Protein AF-A0A7S4E034-F1 (afdb_monomer_lite)

pLDDT: mean 72.74, std 22.99, range [34.44, 98.44]

Radius of gyration: 26.58 Å; chains: 1; bounding box: 68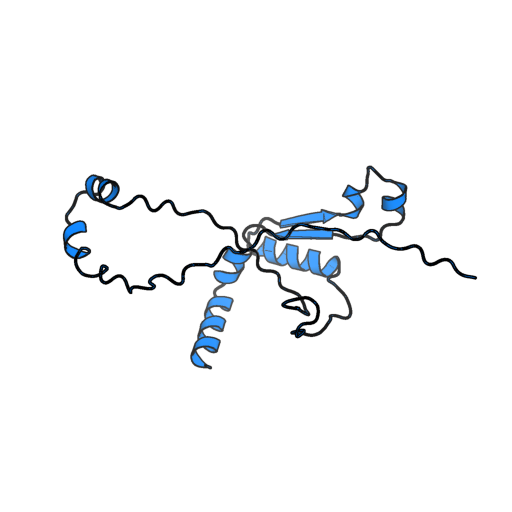×47×66 Å

Secondary structure (DSSP, 8-state):
-----PPP----------------------SSSSHHHHTTS-HHHHHHHS---------------SEEESSTTS-EEE---SS---HHHHHHHHHHHHTTT--EEEEETGGGGTT-HHHHHHSPP-EEEEETTHHHHHHTSHHHHHHHHHHHTT-

Organism: NCBI:txid91324

Sequence (155 aa):
SASKASLPKYAGKRKSEDTHPEADRKKLPMQTKYAGAVSSLSDTLQKRLMPKWVYKRETITLTFGDQAENHAGMQKIGEMADCGFTIGDLEAAKARFEGKGCTCELVNLKALLNDVPSIQRDASEAKILIVRNAINVMVNDEKLKQQSVDVADAL

Structure (mmCIF, N/CA/C/O backbone):
data_AF-A0A7S4E034-F1
#
_entry.id   AF-A0A7S4E034-F1
#
loop_
_atom_site.group_PDB
_atom_site.id
_atom_site.type_symbol
_atom_site.label_atom_id
_atom_site.label_alt_id
_atom_site.label_comp_id
_atom_site.label_asym_id
_atom_site.label_entity_id
_atom_site.label_seq_id
_atom_site.pdbx_PDB_ins_code
_atom_site.Cartn_x
_atom_site.Cartn_y
_atom_site.Cartn_z
_atom_site.occupancy
_atom_site.B_iso_or_equiv
_atom_site.auth_seq_id
_atom_site.auth_comp_id
_atom_site.auth_asym_id
_atom_site.auth_atom_id
_atom_site.pdbx_PDB_model_num
ATOM 1 N N . SER A 1 1 ? 48.879 -14.548 -6.620 1.00 43.91 1 SER A N 1
ATOM 2 C CA . SER A 1 1 ? 49.100 -13.333 -5.808 1.00 43.91 1 SER A CA 1
ATOM 3 C C . SER A 1 1 ? 47.884 -12.425 -5.942 1.00 43.91 1 SER A C 1
ATOM 5 O O . SER A 1 1 ? 47.800 -11.646 -6.878 1.00 43.91 1 SER A O 1
ATOM 7 N N . ALA A 1 2 ? 46.898 -12.568 -5.055 1.00 39.44 2 ALA A N 1
ATOM 8 C CA . ALA A 1 2 ? 45.721 -11.697 -5.029 1.00 39.44 2 ALA A CA 1
ATOM 9 C C . ALA A 1 2 ? 45.885 -10.698 -3.876 1.00 39.44 2 ALA A C 1
ATOM 11 O O . ALA A 1 2 ? 45.932 -11.096 -2.710 1.00 39.44 2 ALA A O 1
ATOM 12 N N . SER A 1 3 ? 46.053 -9.418 -4.205 1.00 40.03 3 SER A N 1
ATOM 13 C CA . SER A 1 3 ? 46.141 -8.333 -3.232 1.00 40.03 3 SER A CA 1
ATOM 14 C C . SER A 1 3 ? 44.765 -8.093 -2.608 1.00 40.03 3 SER A C 1
ATOM 16 O O . SER A 1 3 ? 43.786 -7.777 -3.279 1.00 40.03 3 SER A O 1
ATOM 18 N N . LYS A 1 4 ? 44.693 -8.270 -1.287 1.00 39.78 4 LYS A N 1
ATOM 19 C CA . LYS A 1 4 ? 43.543 -7.900 -0.460 1.00 39.78 4 LYS A CA 1
ATOM 20 C C . LYS A 1 4 ? 43.441 -6.374 -0.430 1.00 39.78 4 LYS A C 1
ATOM 22 O O . LYS A 1 4 ? 44.290 -5.722 0.173 1.00 39.78 4 LYS A O 1
ATOM 27 N N . ALA A 1 5 ? 42.409 -5.811 -1.049 1.00 40.59 5 ALA A N 1
ATOM 28 C CA . ALA A 1 5 ? 42.039 -4.419 -0.834 1.00 40.59 5 ALA A CA 1
ATOM 29 C C . ALA A 1 5 ? 41.352 -4.306 0.537 1.00 40.59 5 ALA A C 1
ATOM 31 O O . ALA A 1 5 ? 40.281 -4.865 0.768 1.00 40.59 5 ALA A O 1
ATOM 32 N N . SER A 1 6 ? 42.022 -3.639 1.472 1.00 40.16 6 SER A N 1
ATOM 33 C CA . SER A 1 6 ? 41.530 -3.353 2.816 1.00 40.16 6 SER A CA 1
ATOM 34 C C . SER A 1 6 ? 40.453 -2.269 2.774 1.00 40.16 6 SER A C 1
ATOM 36 O O . SER A 1 6 ? 40.714 -1.159 2.312 1.00 40.16 6 SER A O 1
ATOM 38 N N . LEU A 1 7 ? 39.268 -2.569 3.301 1.00 39.59 7 LEU A N 1
ATOM 39 C CA . LEU A 1 7 ? 38.219 -1.577 3.540 1.00 39.59 7 LEU A CA 1
ATOM 40 C C . LEU A 1 7 ? 38.649 -0.571 4.632 1.00 39.59 7 LEU A C 1
ATOM 42 O O . LEU A 1 7 ? 39.296 -0.970 5.608 1.00 39.59 7 LEU A O 1
ATOM 46 N N . PRO A 1 8 ? 38.293 0.721 4.508 1.00 38.44 8 PRO A N 1
ATOM 47 C CA . PRO A 1 8 ? 38.637 1.734 5.498 1.00 38.44 8 PRO A CA 1
ATOM 48 C C . PRO A 1 8 ? 37.884 1.501 6.815 1.00 38.44 8 PRO A C 1
ATOM 50 O O . PRO A 1 8 ? 36.660 1.382 6.854 1.00 38.44 8 PRO A O 1
ATOM 53 N N . LYS A 1 9 ? 38.639 1.459 7.919 1.00 38.84 9 LYS A N 1
ATOM 54 C CA . LYS A 1 9 ? 38.111 1.413 9.287 1.00 38.84 9 LYS A CA 1
ATOM 55 C C . LYS A 1 9 ? 37.414 2.741 9.600 1.00 38.84 9 LYS A C 1
ATOM 57 O O . LYS A 1 9 ? 38.082 3.749 9.817 1.00 38.84 9 LYS A O 1
ATOM 62 N N . TYR A 1 10 ? 36.084 2.740 9.663 1.00 34.97 10 TYR A N 1
ATOM 63 C CA . TYR A 1 10 ? 35.322 3.862 10.211 1.00 34.97 10 TYR A CA 1
ATOM 64 C C . TYR A 1 10 ? 35.530 3.928 11.731 1.00 34.97 10 TYR A C 1
ATOM 66 O O . TYR A 1 10 ? 34.923 3.188 12.502 1.00 34.97 10 TYR A O 1
ATOM 74 N N . ALA A 1 11 ? 36.414 4.824 12.167 1.00 37.44 11 ALA A N 1
ATOM 75 C CA . ALA A 1 11 ? 36.585 5.196 13.566 1.00 37.44 11 ALA A CA 1
ATOM 76 C C . ALA A 1 11 ? 35.527 6.243 13.956 1.00 37.44 11 ALA A C 1
ATOM 78 O O . ALA A 1 11 ? 35.807 7.435 14.068 1.00 37.44 11 ALA A O 1
ATOM 79 N N . GLY A 1 12 ? 34.285 5.794 14.145 1.00 37.25 12 GLY A N 1
ATOM 80 C CA . GLY A 1 12 ? 33.250 6.594 14.795 1.00 37.25 12 GLY A CA 1
ATOM 81 C C . GLY A 1 12 ? 33.503 6.628 16.300 1.00 37.25 12 GLY A C 1
ATOM 82 O O . GLY A 1 12 ? 33.359 5.609 16.976 1.00 37.25 12 GLY A O 1
ATOM 83 N N . LYS A 1 13 ? 33.909 7.786 16.832 1.00 36.25 13 LYS A N 1
ATOM 84 C CA . LYS A 1 13 ? 34.005 8.030 18.278 1.00 36.25 13 LYS A CA 1
ATOM 85 C C . LYS A 1 13 ? 32.639 7.751 18.916 1.00 36.25 13 LYS A C 1
ATOM 87 O O . LYS A 1 13 ? 31.699 8.512 18.701 1.00 36.25 13 LYS A O 1
ATOM 92 N N . ARG A 1 14 ? 32.529 6.677 19.705 1.00 36.88 14 ARG A N 1
ATOM 93 C CA . ARG A 1 14 ? 31.391 6.467 20.607 1.00 36.88 14 ARG A CA 1
ATOM 94 C C . ARG A 1 14 ? 31.419 7.592 21.638 1.00 36.88 14 ARG A C 1
ATOM 96 O O . ARG A 1 14 ? 32.363 7.669 22.420 1.00 36.88 14 ARG A O 1
ATOM 103 N N . LYS A 1 15 ? 30.413 8.468 21.624 1.00 34.44 15 LYS A N 1
ATOM 104 C CA . LYS A 1 15 ? 30.071 9.213 22.834 1.00 34.44 15 LYS A CA 1
ATOM 105 C C . LYS A 1 15 ? 29.464 8.204 23.802 1.00 34.44 15 LYS A C 1
ATOM 107 O O . LYS A 1 15 ? 28.515 7.503 23.466 1.00 34.44 15 LYS A O 1
ATOM 112 N N . SER A 1 16 ? 30.136 8.075 24.931 1.00 38.88 16 SER A N 1
ATOM 113 C CA . SER A 1 16 ? 29.748 7.322 26.108 1.00 38.88 16 SER A CA 1
ATOM 114 C C . SER A 1 16 ? 28.464 7.884 26.719 1.00 38.88 16 SER A C 1
ATOM 116 O O . SER A 1 16 ? 28.314 9.099 26.795 1.00 38.88 16 SER A O 1
ATOM 118 N N . GLU A 1 17 ? 27.623 6.962 27.187 1.00 41.06 17 GLU A N 1
ATOM 119 C CA . GLU A 1 17 ? 26.797 7.092 28.395 1.00 41.06 17 GLU A CA 1
ATOM 120 C C . GLU A 1 17 ? 25.768 8.230 28.427 1.00 41.06 17 GLU A C 1
ATOM 122 O O . GLU A 1 17 ? 25.989 9.265 29.040 1.00 41.06 17 GLU A O 1
ATOM 127 N N . ASP A 1 18 ? 24.576 7.950 27.893 1.00 34.50 18 ASP A N 1
ATOM 128 C CA . ASP A 1 18 ? 23.341 8.434 28.513 1.00 34.50 18 ASP A CA 1
ATOM 129 C C . ASP A 1 18 ? 22.772 7.278 29.343 1.00 34.50 18 ASP A C 1
ATOM 131 O O . ASP A 1 18 ? 21.979 6.451 28.888 1.00 34.50 18 ASP A O 1
ATOM 135 N N . THR A 1 19 ? 23.257 7.170 30.577 1.00 36.03 19 THR A N 1
ATOM 136 C CA . THR A 1 19 ? 22.573 6.433 31.634 1.00 36.03 19 THR A CA 1
ATOM 137 C C . THR A 1 19 ? 21.212 7.090 31.838 1.00 36.03 19 THR A C 1
ATOM 139 O O . THR A 1 19 ? 21.117 8.208 32.335 1.00 36.03 19 THR A O 1
ATOM 142 N N . HIS A 1 20 ? 20.133 6.411 31.447 1.00 35.19 20 HIS A N 1
ATOM 143 C CA . HIS A 1 20 ? 18.810 6.777 31.938 1.00 35.19 20 HIS A CA 1
ATOM 144 C C . HIS A 1 20 ? 18.832 6.632 33.465 1.00 35.19 20 HIS A C 1
ATOM 146 O O . HIS A 1 20 ? 19.054 5.519 33.948 1.00 35.19 20 HIS A O 1
ATOM 152 N N . PRO A 1 21 ? 18.605 7.701 34.250 1.00 35.28 21 PRO A N 1
ATOM 153 C CA . PRO A 1 21 ? 18.321 7.512 35.653 1.00 35.28 21 PRO A CA 1
ATOM 154 C C . PRO A 1 21 ? 16.961 6.821 35.740 1.00 35.28 21 PRO A C 1
ATOM 156 O O . PRO A 1 21 ? 15.921 7.379 35.386 1.00 35.28 21 PRO A O 1
ATOM 159 N N . GLU A 1 22 ? 16.999 5.579 36.205 1.00 43.25 22 GLU A N 1
ATOM 160 C CA . GLU A 1 22 ? 15.885 4.847 36.792 1.00 43.25 22 GLU A CA 1
ATOM 161 C C . GLU A 1 22 ? 15.428 5.601 38.051 1.00 43.25 22 GLU A C 1
ATOM 163 O O . GLU A 1 22 ? 15.728 5.239 39.183 1.00 43.25 22 GLU A O 1
ATOM 168 N N . ALA A 1 23 ? 14.771 6.741 37.845 1.00 38.59 23 ALA A N 1
ATOM 169 C CA . ALA A 1 23 ? 14.270 7.598 38.901 1.00 38.59 23 ALA A CA 1
ATOM 170 C C . ALA A 1 23 ? 12.745 7.659 38.816 1.00 38.59 23 ALA A C 1
ATOM 172 O O . ALA A 1 23 ? 12.158 8.286 37.937 1.00 38.59 23 ALA A O 1
ATOM 173 N N . ASP A 1 24 ? 12.125 7.006 39.796 1.00 43.09 24 ASP A N 1
ATOM 174 C CA . ASP A 1 24 ? 10.798 7.319 40.307 1.00 43.09 24 ASP A CA 1
ATOM 175 C C . ASP A 1 24 ? 9.615 7.143 39.337 1.00 43.09 24 ASP A C 1
ATOM 177 O O . ASP A 1 24 ? 8.852 8.067 39.053 1.00 43.09 24 ASP A O 1
ATOM 181 N N . ARG A 1 25 ? 9.279 5.878 39.042 1.00 45.88 25 ARG A N 1
ATOM 182 C CA . ARG A 1 25 ? 7.860 5.466 38.970 1.00 45.88 25 ARG A CA 1
ATOM 183 C C . ARG A 1 25 ? 7.228 5.550 40.371 1.00 45.88 25 ARG A C 1
ATOM 185 O O . ARG A 1 25 ? 6.758 4.563 40.933 1.00 45.88 25 ARG A O 1
ATOM 192 N N . LYS A 1 26 ? 7.186 6.746 40.960 1.00 39.09 26 LYS A N 1
ATOM 193 C CA . LYS A 1 26 ? 6.273 7.020 42.068 1.00 39.09 26 LYS A CA 1
ATOM 194 C C . LYS A 1 26 ? 4.878 7.079 41.465 1.00 39.09 26 LYS A C 1
ATOM 196 O O . LYS A 1 26 ? 4.556 7.992 40.710 1.00 39.09 26 LYS A O 1
ATOM 201 N N . LYS A 1 27 ? 4.059 6.069 41.775 1.00 46.50 27 LYS A N 1
ATOM 202 C CA . LYS A 1 27 ? 2.604 6.105 41.581 1.00 46.50 27 LYS A CA 1
ATOM 203 C C . LYS A 1 27 ? 2.102 7.454 42.101 1.00 46.50 27 LYS A C 1
ATOM 205 O O . LYS A 1 27 ? 2.112 7.669 43.307 1.00 46.50 27 LYS A O 1
ATOM 210 N N . LEU A 1 28 ? 1.716 8.364 41.207 1.00 37.91 28 LEU A N 1
ATOM 211 C CA . LEU A 1 28 ? 1.119 9.649 41.568 1.00 37.91 28 LEU A CA 1
ATOM 212 C C . LEU A 1 28 ? -0.204 9.379 42.305 1.00 37.91 28 LEU A C 1
ATOM 214 O O . LEU A 1 28 ? -1.155 8.907 41.676 1.00 37.91 28 LEU A O 1
ATOM 218 N N . PRO A 1 29 ? -0.319 9.675 43.611 1.00 42.78 29 PRO A N 1
ATOM 219 C CA . PRO A 1 29 ? -1.564 9.522 44.339 1.00 42.78 29 PRO A CA 1
ATOM 220 C C . PRO A 1 29 ? -2.332 10.839 44.202 1.00 42.78 29 PRO A C 1
ATOM 222 O O . PRO A 1 29 ? -2.346 11.651 45.120 1.00 42.78 29 PRO A O 1
ATOM 225 N N . MET A 1 30 ? -2.887 11.132 43.023 1.00 42.75 30 MET A N 1
ATOM 226 C CA . MET A 1 30 ? -3.500 12.453 42.813 1.00 42.75 30 MET A CA 1
ATOM 227 C C . MET A 1 30 ? -4.713 12.486 41.880 1.00 42.75 30 MET A C 1
ATOM 229 O O . MET A 1 30 ? -5.070 13.553 41.398 1.00 42.75 30 MET A O 1
ATOM 233 N N . GLN A 1 31 ? -5.380 11.357 41.623 1.00 49.06 31 GLN A N 1
ATOM 234 C CA . GLN A 1 31 ? -6.592 11.366 40.786 1.00 49.06 31 GLN A CA 1
ATOM 235 C C . GLN A 1 31 ? -7.893 11.604 41.572 1.00 49.06 31 GLN A C 1
ATOM 237 O O . GLN A 1 31 ? -8.866 12.079 40.999 1.00 49.06 31 GLN A O 1
ATOM 242 N N . THR A 1 32 ? -7.933 11.371 42.887 1.00 43.12 32 THR A N 1
ATOM 243 C CA . THR A 1 32 ? -9.217 11.322 43.616 1.00 43.12 32 THR A CA 1
ATOM 244 C C . THR A 1 32 ? -9.593 12.576 44.407 1.00 43.12 32 THR A C 1
ATOM 246 O O . THR A 1 32 ? -10.762 12.728 44.743 1.00 43.12 32 THR A O 1
ATOM 249 N N . LYS A 1 33 ? -8.668 13.503 44.703 1.00 45.25 33 LYS A N 1
ATOM 250 C CA . LYS A 1 33 ? -8.982 14.659 45.576 1.00 45.25 33 LYS A CA 1
ATOM 251 C C . LYS A 1 33 ? -9.499 15.911 44.863 1.00 45.25 33 LYS A C 1
ATOM 253 O O . LYS A 1 33 ? -10.109 16.749 45.515 1.00 45.25 33 LYS A O 1
ATOM 258 N N . TYR A 1 34 ? -9.292 16.040 43.553 1.00 49.06 34 TYR A N 1
ATOM 259 C CA . TYR A 1 34 ? -9.624 17.272 42.822 1.00 49.06 34 TYR A CA 1
ATOM 260 C C . TYR A 1 34 ? -10.810 17.133 41.859 1.00 49.06 34 TYR A C 1
ATOM 262 O O . TYR A 1 34 ? -11.332 18.146 41.410 1.00 49.06 34 TYR A O 1
ATOM 270 N N . ALA A 1 35 ? -11.294 15.918 41.580 1.00 49.94 35 ALA A N 1
ATOM 271 C CA . ALA A 1 35 ? -12.382 15.708 40.620 1.00 49.94 35 ALA A CA 1
ATOM 272 C C . ALA A 1 35 ? -13.697 16.406 41.032 1.00 49.94 35 ALA A C 1
ATOM 274 O O . ALA A 1 35 ? -14.367 16.992 40.187 1.00 49.94 35 ALA A O 1
ATOM 275 N N . GLY A 1 36 ? -14.034 16.410 42.328 1.00 50.34 36 GLY A N 1
ATOM 276 C CA . GLY A 1 36 ? -15.290 16.991 42.825 1.00 50.34 36 GLY A CA 1
ATOM 277 C C . GLY A 1 36 ? -15.308 18.520 42.958 1.00 50.34 36 GLY A C 1
ATOM 278 O O . GLY A 1 36 ? -16.378 19.113 42.973 1.00 50.34 36 GLY A O 1
ATOM 279 N N . ALA A 1 37 ? -14.146 19.175 43.051 1.00 53.69 37 ALA A N 1
ATOM 280 C CA . ALA A 1 37 ? -14.063 20.632 43.231 1.00 53.69 37 ALA A CA 1
ATOM 281 C C . ALA A 1 37 ? -14.001 21.400 41.900 1.00 53.69 37 ALA A C 1
ATOM 283 O O . ALA A 1 37 ? -14.258 22.599 41.858 1.00 53.69 37 ALA A O 1
ATOM 284 N N . VAL A 1 38 ? -13.635 20.718 40.811 1.00 52.88 38 VAL A N 1
ATOM 285 C CA . VAL A 1 38 ? -13.435 21.339 39.496 1.00 52.88 38 VAL A CA 1
ATOM 286 C C . VAL A 1 38 ? -14.742 21.371 38.700 1.00 52.88 38 VAL A C 1
ATOM 288 O O . VAL A 1 38 ? -14.951 22.303 37.929 1.00 52.88 38 VAL A O 1
ATOM 291 N N . SER A 1 39 ? -15.669 20.434 38.937 1.00 57.38 39 SER A N 1
ATOM 292 C CA . SER A 1 39 ? -16.968 20.355 38.246 1.00 57.38 39 SER A CA 1
ATOM 293 C C . SER A 1 39 ? -17.943 21.493 38.576 1.00 57.38 39 SER A C 1
ATOM 295 O O . SER A 1 39 ? -18.936 21.649 37.875 1.00 57.38 39 SER A O 1
ATOM 297 N N . SER A 1 40 ? -17.686 22.276 39.628 1.00 55.84 40 SER A N 1
ATOM 298 C CA . SER A 1 40 ? -18.496 23.439 40.027 1.00 55.84 40 SER A CA 1
ATOM 299 C C . SER A 1 40 ? -17.941 24.782 39.534 1.00 55.84 40 SER A C 1
ATOM 301 O O . SER A 1 40 ? -18.551 25.825 39.767 1.00 55.84 40 SER A O 1
ATOM 303 N N . LEU A 1 41 ? -16.783 24.779 38.867 1.00 63.81 41 LEU A N 1
ATOM 304 C CA . LEU A 1 41 ? -16.164 25.979 38.310 1.00 63.81 41 LEU A CA 1
ATOM 305 C C . LEU A 1 41 ? -16.708 26.267 36.911 1.00 63.81 41 LEU A C 1
ATOM 307 O O . LEU A 1 41 ? -16.997 25.351 36.146 1.00 63.81 41 LEU A O 1
ATOM 311 N N . SER A 1 42 ? -16.784 27.550 36.553 1.00 66.25 42 SER A N 1
ATOM 312 C CA . SER A 1 42 ? -17.115 27.941 35.182 1.00 66.25 42 SER A CA 1
ATOM 313 C C . SER A 1 42 ? -16.080 27.394 34.192 1.00 66.25 42 SER A C 1
ATOM 315 O O . SER A 1 42 ? -14.884 27.332 34.500 1.00 66.25 42 SER A O 1
ATOM 317 N N . ASP A 1 43 ? -16.521 27.044 32.981 1.00 60.97 43 ASP A N 1
ATOM 318 C CA . ASP A 1 43 ? -15.678 26.480 31.910 1.00 60.97 43 ASP A CA 1
ATOM 319 C C . ASP A 1 43 ? -14.391 27.285 31.662 1.00 60.97 43 ASP A C 1
ATOM 321 O O . ASP A 1 43 ? -13.330 26.744 31.332 1.00 60.97 43 ASP A O 1
ATOM 325 N N . THR A 1 44 ? -14.464 28.602 31.850 1.00 60.28 44 THR A N 1
ATOM 326 C CA . THR A 1 44 ? -13.345 29.534 31.695 1.00 60.28 44 THR A CA 1
ATOM 327 C C . THR A 1 44 ? -12.271 29.341 32.769 1.00 60.28 44 THR A C 1
ATOM 329 O O . THR A 1 44 ? -11.078 29.452 32.480 1.00 60.28 44 THR A O 1
ATOM 332 N N . LEU A 1 45 ? -12.672 29.034 34.006 1.00 59.69 45 LEU A N 1
ATOM 333 C CA . LEU A 1 45 ? -11.758 28.762 35.116 1.00 59.69 45 LEU A CA 1
ATOM 334 C C . LEU A 1 45 ? -11.174 27.353 35.026 1.00 59.69 45 LEU A C 1
ATOM 336 O O . LEU A 1 45 ? -9.975 27.199 35.258 1.00 59.69 45 LEU A O 1
ATOM 340 N N . GLN A 1 46 ? -11.957 26.357 34.593 1.00 60.31 46 GLN A N 1
ATOM 341 C CA . GLN A 1 46 ? -11.433 25.013 34.320 1.00 60.31 46 GLN A CA 1
ATOM 342 C C . GLN A 1 46 ? -10.296 25.059 33.287 1.00 60.31 46 GLN A C 1
ATOM 344 O O . GLN A 1 46 ? -9.199 24.574 33.553 1.00 60.31 46 GLN A O 1
ATOM 349 N N . LYS A 1 47 ? -10.496 25.738 32.149 1.00 61.81 47 LYS A N 1
ATOM 350 C CA . LYS A 1 47 ? -9.470 25.879 31.093 1.00 61.81 47 LYS A CA 1
ATOM 351 C C . LYS A 1 47 ? -8.203 26.617 31.537 1.00 61.81 47 LYS A C 1
ATOM 353 O O . LYS A 1 47 ? -7.151 26.424 30.932 1.00 61.81 47 LYS A O 1
ATOM 358 N N . ARG A 1 48 ? -8.295 27.479 32.556 1.00 64.69 48 ARG A N 1
ATOM 359 C CA . ARG A 1 48 ? -7.170 28.271 33.082 1.00 64.69 48 ARG A CA 1
ATOM 360 C C . ARG A 1 48 ? -6.401 27.552 34.195 1.00 64.69 48 ARG A C 1
ATOM 362 O O . ARG A 1 48 ? -5.211 27.806 34.351 1.00 64.69 48 ARG A O 1
ATOM 369 N N . LEU A 1 49 ? -7.078 26.688 34.953 1.00 62.34 49 LEU A N 1
ATOM 370 C CA . LEU A 1 49 ? -6.516 25.926 36.074 1.00 62.34 49 LEU A CA 1
ATOM 371 C C . LEU A 1 49 ? -6.012 24.538 35.671 1.00 62.34 49 LEU A C 1
ATOM 373 O O . LEU A 1 49 ? -5.200 23.958 36.390 1.00 62.34 49 LEU A O 1
ATOM 377 N N . MET A 1 50 ? -6.456 24.000 34.533 1.00 59.75 50 MET A N 1
ATOM 378 C CA . MET A 1 50 ? -5.864 22.777 34.007 1.00 59.75 50 MET A CA 1
ATOM 379 C C . MET A 1 50 ? -4.445 23.066 33.499 1.00 59.75 50 MET A C 1
ATOM 381 O O . MET A 1 50 ? -4.259 24.005 32.717 1.00 59.75 50 MET A O 1
ATOM 385 N N . PRO A 1 51 ? -3.432 22.272 33.895 1.00 61.72 51 PRO A N 1
ATOM 386 C CA . PRO A 1 51 ? -2.125 22.359 33.265 1.00 61.72 51 PRO A CA 1
ATOM 387 C C . PRO A 1 51 ? -2.314 22.203 31.756 1.00 61.72 51 PRO A C 1
ATOM 389 O O . PRO A 1 51 ? -3.020 21.299 31.304 1.00 61.72 51 PRO A O 1
ATOM 392 N N . LYS A 1 52 ? -1.713 23.106 30.972 1.00 55.25 52 LYS A N 1
ATOM 393 C CA . LYS A 1 52 ? -1.607 22.952 29.518 1.00 55.25 52 LYS A CA 1
ATOM 394 C C . LYS A 1 52 ? -0.786 21.691 29.255 1.00 55.25 52 LYS A C 1
ATOM 396 O O . LYS A 1 52 ? 0.431 21.758 29.114 1.00 55.25 52 LYS A O 1
ATOM 401 N N . TRP A 1 53 ? -1.443 20.538 29.210 1.00 61.47 53 TRP A N 1
ATOM 402 C CA . TRP A 1 53 ? -0.867 19.334 28.641 1.00 61.47 53 TRP A CA 1
ATOM 403 C C . TRP A 1 53 ? -0.661 19.633 27.162 1.00 61.47 53 TRP A C 1
ATOM 405 O O . TRP A 1 53 ? -1.599 19.615 26.365 1.00 61.47 53 TRP A O 1
ATOM 415 N N . VAL A 1 54 ? 0.566 20.004 26.805 1.00 63.38 54 VAL A N 1
ATOM 416 C CA . VAL A 1 54 ? 0.984 20.054 25.410 1.00 63.38 54 VAL A CA 1
ATOM 417 C C . VAL A 1 54 ? 1.000 18.605 24.951 1.00 63.38 54 VAL A C 1
ATOM 419 O O . VAL A 1 54 ? 1.960 17.880 25.193 1.00 63.38 54 VAL A O 1
ATOM 422 N N . TYR A 1 55 ? -0.109 18.160 24.363 1.00 61.66 55 TYR A N 1
ATOM 423 C CA . TYR A 1 55 ? -0.187 16.842 23.756 1.00 61.66 55 TYR A CA 1
ATOM 424 C C . TYR A 1 55 ? 0.799 16.836 22.592 1.00 61.66 55 TYR A C 1
ATOM 426 O O . TYR A 1 55 ? 0.575 17.469 21.554 1.00 61.66 55 TYR A O 1
ATOM 434 N N . LYS A 1 56 ? 1.948 16.196 22.800 1.00 75.81 56 LYS A N 1
ATOM 435 C CA . LYS A 1 56 ? 2.934 16.021 21.745 1.00 75.81 56 LYS A CA 1
ATOM 436 C C . LYS A 1 56 ? 2.287 15.130 20.691 1.00 75.81 56 LYS A C 1
ATOM 438 O O . LYS A 1 56 ? 1.801 14.047 21.004 1.00 75.81 56 LYS A O 1
ATOM 443 N N . ARG A 1 57 ? 2.220 15.610 19.450 1.00 82.25 57 ARG A N 1
ATOM 444 C CA . ARG A 1 57 ? 1.766 14.774 18.339 1.00 82.25 57 ARG A CA 1
ATOM 445 C C . ARG A 1 57 ? 2.897 13.813 18.018 1.00 82.25 57 ARG A C 1
ATOM 447 O O . ARG A 1 57 ? 3.926 14.229 17.491 1.00 82.25 57 ARG A O 1
ATOM 454 N N . GLU A 1 58 ? 2.716 12.560 18.386 1.00 87.06 58 GLU A N 1
ATOM 455 C CA . GLU A 1 58 ? 3.634 11.482 18.047 1.00 87.06 58 GLU A CA 1
ATOM 456 C C . GLU A 1 58 ? 3.074 10.715 16.849 1.00 87.06 58 GLU A C 1
ATOM 458 O O . GLU A 1 58 ? 1.863 10.664 16.634 1.00 87.06 58 GLU A O 1
ATOM 463 N N . THR A 1 59 ? 3.962 10.182 16.014 1.00 87.75 59 THR A N 1
ATOM 464 C CA . THR A 1 59 ? 3.592 9.342 14.871 1.00 87.75 59 THR A CA 1
ATOM 465 C C . THR A 1 59 ? 4.139 7.955 15.128 1.00 87.75 59 THR A C 1
ATOM 467 O O . THR A 1 59 ? 5.336 7.795 15.352 1.00 87.75 59 THR A O 1
ATOM 470 N N . ILE A 1 60 ? 3.248 6.972 15.110 1.00 88.12 60 ILE A N 1
ATOM 471 C CA . ILE A 1 60 ? 3.590 5.561 15.239 1.00 88.12 60 ILE A CA 1
ATOM 472 C C . ILE A 1 60 ? 3.386 4.934 13.865 1.00 88.12 60 ILE A C 1
ATOM 474 O O . ILE A 1 60 ? 2.336 5.120 13.249 1.00 88.12 60 ILE A O 1
ATOM 478 N N . THR A 1 61 ? 4.381 4.188 13.401 1.00 89.19 61 THR A N 1
ATOM 479 C CA . THR A 1 61 ? 4.289 3.396 12.174 1.00 89.19 61 THR A CA 1
ATOM 480 C C . THR A 1 61 ? 4.216 1.930 12.559 1.00 89.19 61 THR A C 1
ATOM 482 O O . THR A 1 61 ? 5.076 1.439 13.287 1.00 89.19 61 THR A O 1
ATOM 485 N N . LEU A 1 62 ? 3.192 1.241 12.065 1.00 87.50 62 LEU A N 1
ATOM 486 C CA . LEU A 1 62 ? 3.068 -0.207 12.170 1.00 87.50 62 LEU A CA 1
ATOM 487 C C . LEU A 1 62 ? 3.349 -0.803 10.794 1.00 87.50 62 LEU A C 1
ATOM 489 O O . LEU A 1 62 ? 2.718 -0.407 9.813 1.00 87.50 62 LEU A O 1
ATOM 493 N N . THR A 1 63 ? 4.283 -1.745 10.736 1.00 87.56 63 THR A N 1
ATOM 494 C CA . THR A 1 63 ? 4.626 -2.469 9.512 1.00 87.56 63 THR A CA 1
ATOM 495 C C . THR A 1 63 ? 4.273 -3.930 9.711 1.00 87.56 63 THR A C 1
ATOM 497 O O . THR A 1 63 ? 4.764 -4.563 10.643 1.00 87.56 63 THR A O 1
ATOM 500 N N . PHE A 1 64 ? 3.429 -4.452 8.830 1.00 86.38 64 PHE A N 1
ATOM 501 C CA . PHE A 1 64 ? 3.095 -5.869 8.774 1.00 86.38 64 PHE A CA 1
ATOM 502 C C . PHE A 1 64 ? 3.872 -6.494 7.617 1.00 86.38 64 PHE A C 1
ATOM 504 O O . PHE A 1 64 ? 3.889 -5.940 6.518 1.00 86.38 64 PHE A O 1
ATOM 511 N N . GLY A 1 65 ? 4.524 -7.620 7.877 1.00 88.31 65 GLY A N 1
ATOM 512 C CA . GLY A 1 65 ? 5.237 -8.414 6.883 1.00 88.31 65 GLY A CA 1
ATOM 513 C C . GLY A 1 65 ? 5.218 -9.882 7.288 1.00 88.31 65 GLY A C 1
ATOM 514 O O . GLY A 1 65 ? 4.924 -10.191 8.443 1.00 88.31 65 GLY A O 1
ATOM 515 N N . ASP A 1 66 ? 5.515 -10.770 6.344 1.00 90.50 66 ASP A N 1
ATOM 516 C CA . ASP A 1 66 ? 5.378 -12.220 6.540 1.00 90.50 66 ASP A CA 1
ATOM 517 C C . ASP A 1 66 ? 6.408 -12.780 7.534 1.00 90.50 66 ASP A C 1
ATOM 519 O O . ASP A 1 66 ? 6.107 -13.672 8.327 1.00 90.50 66 ASP A O 1
ATOM 523 N N . GLN A 1 67 ? 7.606 -12.186 7.560 1.00 91.94 67 GLN A N 1
ATOM 524 C CA . GLN A 1 67 ? 8.661 -12.482 8.522 1.00 91.94 67 GLN A CA 1
ATOM 525 C C . GLN A 1 67 ? 9.253 -11.189 9.093 1.00 91.94 67 GLN A C 1
ATOM 527 O O . GLN A 1 67 ? 9.638 -10.283 8.353 1.00 91.94 67 GLN A O 1
ATOM 532 N N . ALA A 1 68 ? 9.382 -11.132 10.417 1.00 88.12 68 ALA A N 1
ATOM 533 C CA . ALA A 1 68 ? 10.028 -10.046 11.142 1.00 88.12 68 ALA A CA 1
ATOM 534 C C . ALA A 1 68 ? 11.286 -10.535 11.871 1.00 88.12 68 ALA A C 1
ATOM 536 O O . ALA A 1 68 ? 11.352 -11.667 12.351 1.00 88.12 68 ALA A O 1
ATOM 537 N N . GLU A 1 69 ? 12.275 -9.654 11.988 1.00 89.25 69 GLU A N 1
ATOM 538 C CA . GLU A 1 69 ? 13.501 -9.870 12.752 1.00 89.25 69 GLU A CA 1
ATOM 539 C C . GLU A 1 69 ? 13.718 -8.656 13.665 1.00 89.25 69 GLU A C 1
ATOM 541 O O . GLU A 1 69 ? 13.854 -7.528 13.192 1.00 89.25 69 GLU A O 1
ATOM 546 N N . ASN A 1 70 ? 13.733 -8.872 14.983 1.00 83.25 70 ASN A N 1
ATOM 547 C CA . ASN A 1 70 ? 13.794 -7.772 15.956 1.00 83.25 70 ASN A CA 1
ATOM 548 C C . ASN A 1 70 ? 15.168 -7.065 15.997 1.00 83.25 70 ASN A C 1
ATOM 550 O O . ASN A 1 70 ? 15.260 -5.925 16.450 1.00 83.25 70 ASN A O 1
ATOM 554 N N . HIS A 1 71 ? 16.235 -7.718 15.523 1.00 82.75 71 HIS A N 1
ATOM 555 C CA . HIS A 1 71 ? 17.579 -7.159 15.331 1.00 82.75 71 HIS A CA 1
ATOM 556 C C . HIS A 1 71 ? 18.409 -8.101 14.444 1.00 82.75 71 HIS A C 1
ATOM 558 O O . HIS A 1 71 ? 18.175 -9.302 14.477 1.00 82.75 71 HIS A O 1
ATOM 564 N N . ALA A 1 72 ? 19.401 -7.603 13.699 1.00 79.81 72 ALA A N 1
ATOM 565 C CA . ALA A 1 72 ? 20.200 -8.448 12.806 1.00 79.81 72 ALA A CA 1
ATOM 566 C C . ALA A 1 72 ? 20.890 -9.606 13.560 1.00 79.81 72 ALA A C 1
ATOM 568 O O . ALA A 1 72 ? 21.646 -9.386 14.507 1.00 79.81 72 ALA A O 1
ATOM 569 N N . GLY A 1 73 ? 20.641 -10.837 13.117 1.00 83.56 73 GLY A N 1
ATOM 570 C CA . GLY A 1 73 ? 21.080 -12.077 13.752 1.00 83.56 73 GLY A CA 1
ATOM 571 C C . GLY A 1 73 ? 20.161 -12.597 14.865 1.00 83.56 73 GLY A C 1
ATOM 572 O O . GLY A 1 73 ? 20.530 -13.569 15.524 1.00 83.56 73 GLY A O 1
ATOM 573 N N . MET A 1 74 ? 19.002 -11.977 15.110 1.00 88.88 74 MET A N 1
ATOM 574 C CA . MET A 1 74 ? 18.045 -12.430 16.127 1.00 88.88 74 MET A CA 1
ATOM 575 C C . MET A 1 74 ? 16.998 -13.398 15.567 1.00 88.88 74 MET A C 1
ATOM 577 O O . MET A 1 74 ? 16.995 -13.782 14.398 1.00 88.88 74 MET A O 1
ATOM 581 N N . GLN A 1 75 ? 16.106 -13.830 16.460 1.00 88.25 75 GLN A N 1
ATOM 582 C CA . GLN A 1 75 ? 14.982 -14.684 16.132 1.00 88.25 75 GLN A CA 1
ATOM 583 C C . GLN A 1 75 ? 14.127 -14.061 15.027 1.00 88.25 75 GLN A C 1
ATOM 585 O O . GLN A 1 75 ? 13.663 -12.923 15.132 1.00 88.25 75 GLN A O 1
ATOM 590 N N . LYS A 1 76 ? 13.892 -14.869 13.998 1.00 90.19 76 LYS A N 1
ATOM 591 C CA . LYS A 1 76 ? 12.926 -14.601 12.943 1.00 90.19 76 LYS A CA 1
ATOM 592 C C . LYS A 1 76 ? 11.564 -15.107 13.396 1.00 90.19 76 LYS A C 1
ATOM 594 O O . LYS A 1 76 ? 11.446 -16.260 13.809 1.00 90.19 76 LYS A O 1
ATOM 599 N N . ILE A 1 77 ? 10.560 -14.242 13.351 1.00 89.69 77 ILE A N 1
ATOM 600 C CA . ILE A 1 77 ? 9.173 -14.571 13.681 1.00 89.69 77 ILE A CA 1
ATOM 601 C C . ILE A 1 77 ? 8.376 -14.494 12.384 1.00 89.69 77 ILE A C 1
ATOM 603 O O . ILE A 1 77 ? 8.360 -13.444 11.747 1.00 89.69 77 ILE A O 1
ATOM 607 N N . GLY A 1 78 ? 7.736 -15.601 12.009 1.00 89.81 78 GLY A N 1
ATOM 608 C CA . GLY A 1 78 ? 6.988 -15.731 10.760 1.00 89.81 78 GLY A CA 1
ATOM 609 C C . GLY A 1 78 ? 7.764 -16.432 9.641 1.00 89.81 78 GLY A C 1
ATOM 610 O O . GLY A 1 78 ? 8.956 -16.744 9.763 1.00 89.81 78 GLY A O 1
ATOM 611 N N . GLU A 1 79 ? 7.058 -16.700 8.550 1.00 91.00 79 GLU A N 1
ATOM 612 C CA . GLU A 1 79 ? 7.547 -17.449 7.394 1.00 91.00 79 GLU A CA 1
ATOM 613 C C . GLU A 1 79 ? 7.787 -16.492 6.230 1.00 91.00 79 GLU A C 1
ATOM 615 O O . GLU A 1 79 ? 7.035 -15.546 6.020 1.00 91.00 79 GLU A O 1
ATOM 620 N N . MET A 1 80 ? 8.871 -16.702 5.485 1.00 91.62 80 MET A N 1
ATOM 621 C CA . MET A 1 80 ? 9.131 -15.889 4.300 1.00 91.62 80 MET A CA 1
ATOM 622 C C . MET A 1 80 ? 8.097 -16.244 3.232 1.00 91.62 80 MET A C 1
ATOM 624 O O . MET A 1 80 ? 7.988 -17.413 2.870 1.00 91.62 80 MET A O 1
ATOM 628 N N . ALA A 1 81 ? 7.374 -15.254 2.713 1.00 89.50 81 ALA A N 1
ATOM 629 C CA . ALA A 1 81 ? 6.496 -15.476 1.575 1.00 89.50 81 ALA A CA 1
ATOM 630 C C . ALA A 1 81 ? 7.304 -15.812 0.313 1.00 89.50 81 ALA A C 1
ATOM 632 O O . ALA A 1 81 ? 8.347 -15.210 0.045 1.00 89.50 81 ALA A O 1
ATOM 633 N N . ASP A 1 82 ? 6.781 -16.734 -0.495 1.00 93.06 82 ASP A N 1
ATOM 634 C CA . ASP A 1 82 ? 7.388 -17.117 -1.776 1.00 93.06 82 ASP A CA 1
ATOM 635 C C . ASP A 1 82 ? 7.299 -15.993 -2.822 1.00 93.06 82 ASP A C 1
ATOM 637 O O . ASP A 1 82 ? 8.127 -15.895 -3.731 1.00 93.06 82 ASP A O 1
ATOM 641 N N . CYS A 1 83 ? 6.290 -15.125 -2.700 1.00 91.19 83 CYS A N 1
ATOM 642 C CA . CYS A 1 83 ? 6.064 -13.988 -3.582 1.00 91.19 83 CYS A CA 1
ATOM 643 C C . CYS A 1 83 ? 5.446 -12.800 -2.832 1.00 91.19 83 CYS A C 1
ATOM 645 O O . CYS A 1 83 ? 4.708 -12.976 -1.866 1.00 91.19 83 CYS A O 1
ATOM 647 N N . GLY A 1 84 ? 5.718 -11.581 -3.309 1.00 90.75 84 GLY A N 1
ATOM 648 C CA . GLY A 1 84 ? 5.069 -10.363 -2.813 1.00 90.75 84 GLY A CA 1
ATOM 649 C C . GLY A 1 84 ? 3.689 -10.115 -3.434 1.00 90.75 84 GLY A C 1
ATOM 650 O O . GLY A 1 84 ? 3.231 -10.868 -4.292 1.00 90.75 84 GLY A O 1
ATOM 651 N N . PHE A 1 85 ? 3.048 -9.011 -3.039 1.00 94.19 85 PHE A N 1
ATOM 652 C CA . PHE A 1 85 ? 1.763 -8.593 -3.606 1.00 94.19 85 PHE A CA 1
ATOM 653 C C . PHE A 1 85 ? 1.860 -8.301 -5.104 1.00 94.19 85 PHE A C 1
ATOM 655 O O . PHE A 1 85 ? 2.723 -7.549 -5.564 1.00 94.19 85 PHE A O 1
ATOM 662 N N . THR A 1 86 ? 0.915 -8.849 -5.859 1.00 95.94 86 THR A N 1
ATOM 663 C CA . THR A 1 86 ? 0.746 -8.545 -7.276 1.00 95.94 86 THR A CA 1
ATOM 664 C C . THR A 1 86 ? 0.029 -7.207 -7.465 1.00 95.94 86 THR A C 1
ATOM 666 O O . THR A 1 86 ? -0.639 -6.686 -6.571 1.00 95.94 86 THR A O 1
ATOM 669 N N . ILE A 1 87 ? 0.099 -6.651 -8.675 1.00 96.19 87 ILE A N 1
ATOM 670 C CA . ILE A 1 87 ? -0.676 -5.452 -9.033 1.00 96.19 87 ILE A CA 1
ATOM 671 C C . ILE A 1 87 ? -2.184 -5.700 -8.870 1.00 96.19 87 ILE A C 1
ATOM 673 O O . ILE A 1 87 ? -2.898 -4.808 -8.413 1.00 96.19 87 ILE A O 1
ATOM 677 N N . GLY A 1 88 ? -2.653 -6.914 -9.179 1.00 97.00 88 GLY A N 1
ATOM 678 C CA . GLY A 1 88 ? -4.048 -7.309 -8.984 1.00 97.00 88 GLY A CA 1
ATOM 679 C C . GLY A 1 88 ? -4.466 -7.286 -7.512 1.00 97.00 88 GLY A C 1
ATOM 680 O O . GLY A 1 88 ? -5.553 -6.803 -7.196 1.00 97.00 88 GLY A O 1
ATOM 681 N N . ASP A 1 89 ? -3.585 -7.708 -6.598 1.00 97.12 89 ASP A N 1
ATOM 682 C CA . ASP A 1 89 ? -3.844 -7.639 -5.153 1.00 97.12 89 ASP A CA 1
ATOM 683 C C . ASP A 1 89 ? -4.009 -6.193 -4.681 1.00 97.12 89 ASP A C 1
ATOM 685 O O . ASP A 1 89 ? -4.921 -5.885 -3.906 1.00 97.12 89 ASP A O 1
ATOM 689 N N . LEU A 1 90 ? -3.162 -5.290 -5.187 1.00 97.81 90 LEU A N 1
ATOM 690 C CA . LEU A 1 90 ? -3.234 -3.861 -4.880 1.00 97.81 90 LEU A CA 1
ATOM 691 C C . LEU A 1 90 ? -4.513 -3.222 -5.439 1.00 97.81 90 LEU A C 1
ATOM 693 O O . LEU A 1 90 ? -5.149 -2.422 -4.755 1.00 97.81 90 LEU A O 1
ATOM 697 N N . GLU A 1 91 ? -4.930 -3.583 -6.651 1.00 97.94 91 GLU A N 1
ATOM 698 C CA . GLU A 1 91 ? -6.168 -3.082 -7.263 1.00 97.94 91 GLU A CA 1
ATOM 699 C C . GLU A 1 91 ? -7.414 -3.593 -6.526 1.00 97.94 91 GLU A C 1
ATOM 701 O O . GLU A 1 91 ? -8.325 -2.814 -6.227 1.00 97.94 91 GLU A O 1
ATOM 706 N N . ALA A 1 92 ? -7.425 -4.867 -6.130 1.00 98.12 92 ALA A N 1
ATOM 707 C CA . ALA A 1 92 ? -8.489 -5.432 -5.308 1.00 98.12 92 ALA A CA 1
ATOM 708 C C . ALA A 1 92 ? -8.543 -4.780 -3.915 1.00 98.12 92 ALA A C 1
ATOM 710 O O . ALA A 1 92 ? -9.625 -4.463 -3.414 1.00 98.12 92 ALA A O 1
ATOM 711 N N . ALA A 1 93 ? -7.389 -4.543 -3.282 1.00 97.31 93 ALA A N 1
ATOM 712 C CA . ALA A 1 93 ? -7.313 -3.838 -2.005 1.00 97.31 93 ALA A CA 1
ATOM 713 C C . ALA A 1 93 ? -7.831 -2.400 -2.120 1.00 97.31 93 ALA A C 1
ATOM 715 O O . ALA A 1 93 ? -8.652 -1.987 -1.299 1.00 97.31 93 ALA A O 1
ATOM 716 N N . LYS A 1 94 ? -7.420 -1.672 -3.164 1.00 98.31 94 LYS A N 1
ATOM 717 C CA . LYS A 1 94 ? -7.917 -0.327 -3.474 1.00 98.31 94 LYS A CA 1
ATOM 718 C C . LYS A 1 94 ? -9.441 -0.309 -3.560 1.00 98.31 94 LYS A C 1
ATOM 720 O O . LYS A 1 94 ? -10.068 0.456 -2.835 1.00 98.31 94 LYS A O 1
ATOM 725 N N . ALA A 1 95 ? -10.036 -1.190 -4.367 1.00 98.12 95 ALA A N 1
ATOM 726 C CA . ALA A 1 95 ? -11.487 -1.251 -4.537 1.00 98.12 95 ALA A CA 1
ATOM 727 C C . ALA A 1 95 ? -12.225 -1.507 -3.209 1.00 98.12 95 ALA A C 1
ATOM 729 O O . ALA A 1 95 ? -13.240 -0.869 -2.926 1.00 98.12 95 ALA A O 1
ATOM 730 N N . ARG A 1 96 ? -11.693 -2.393 -2.353 1.00 96.44 96 ARG A N 1
ATOM 731 C CA . ARG A 1 96 ? -12.264 -2.655 -1.020 1.00 96.44 96 AR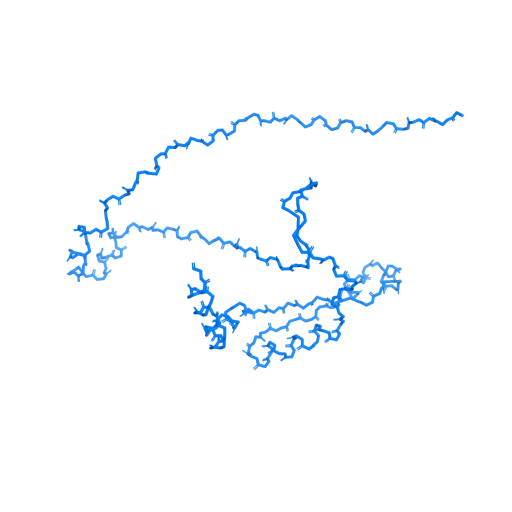G A CA 1
ATOM 732 C C . ARG A 1 96 ? -12.240 -1.419 -0.124 1.00 96.44 96 ARG A C 1
ATOM 734 O O . ARG A 1 96 ? -13.227 -1.149 0.553 1.00 96.44 96 ARG A O 1
ATOM 741 N N . PHE A 1 97 ? -11.130 -0.687 -0.091 1.00 97.06 97 PHE A N 1
ATOM 742 C CA . PHE A 1 97 ? -11.003 0.501 0.755 1.00 97.06 97 PHE A CA 1
ATOM 743 C C . PHE A 1 97 ? -11.807 1.691 0.222 1.00 97.06 97 PHE A C 1
ATOM 745 O O . PHE A 1 97 ? -12.448 2.387 1.008 1.00 97.06 97 PHE A O 1
ATOM 752 N N . GLU A 1 98 ? -11.857 1.887 -1.094 1.00 97.50 98 GLU A N 1
ATOM 753 C CA . GLU A 1 98 ? -12.720 2.898 -1.718 1.00 97.50 98 GLU A CA 1
ATOM 754 C C . GLU A 1 98 ? -14.201 2.612 -1.454 1.00 97.50 98 GLU A C 1
ATOM 756 O O . GLU A 1 98 ? -14.943 3.521 -1.089 1.00 97.50 98 GLU A O 1
ATOM 761 N N . GLY A 1 99 ? -14.619 1.341 -1.516 1.00 96.06 99 GLY A N 1
ATOM 762 C CA . GLY A 1 99 ? -15.974 0.920 -1.142 1.00 96.06 99 GLY A CA 1
ATOM 763 C C . GLY A 1 99 ? -16.333 1.198 0.324 1.00 96.06 99 GLY A C 1
ATOM 764 O O . GLY A 1 99 ? -17.510 1.269 0.666 1.00 96.06 99 GLY A O 1
ATOM 765 N N . LYS A 1 100 ? -15.331 1.403 1.188 1.00 94.56 100 LYS A N 1
ATOM 766 C CA . LYS A 1 100 ? -15.495 1.809 2.591 1.00 94.56 100 LYS A CA 1
ATOM 767 C C . LYS A 1 100 ? -15.304 3.318 2.817 1.00 94.56 100 LYS A C 1
ATOM 769 O O . LYS A 1 100 ? -15.249 3.763 3.960 1.00 94.56 100 LYS A O 1
ATOM 774 N N . GLY A 1 101 ? -15.192 4.110 1.749 1.00 95.69 101 GLY A N 1
ATOM 775 C CA . GLY A 1 101 ? -15.059 5.567 1.815 1.00 95.69 101 GLY A CA 1
ATOM 776 C C . GLY A 1 101 ? -13.637 6.083 2.060 1.00 95.69 101 GLY A C 1
ATOM 777 O O . GLY A 1 101 ? -13.467 7.267 2.352 1.00 95.69 101 GLY A O 1
ATOM 778 N N . CYS A 1 102 ? -12.603 5.243 1.951 1.00 97.38 102 CYS A N 1
ATOM 779 C CA . CYS A 1 102 ? -11.215 5.707 2.007 1.00 97.38 102 CYS A CA 1
ATOM 780 C C . CYS A 1 102 ? -10.788 6.373 0.693 1.00 97.38 102 CYS A C 1
ATOM 782 O O . CYS A 1 102 ? -11.064 5.871 -0.395 1.00 97.38 102 CYS A O 1
ATOM 784 N N . THR A 1 103 ? -9.994 7.441 0.791 1.00 98.06 103 THR A N 1
ATOM 785 C CA . THR A 1 103 ? -9.233 7.961 -0.352 1.00 98.06 103 THR A CA 1
ATOM 786 C C . THR A 1 103 ? -8.026 7.065 -0.610 1.00 98.06 103 THR A C 1
ATOM 788 O O . THR A 1 103 ? -7.197 6.878 0.285 1.00 98.06 103 THR A O 1
ATOM 791 N N . CYS A 1 104 ? -7.912 6.539 -1.828 1.00 98.44 104 CYS A N 1
ATOM 792 C CA . CYS A 1 104 ? -6.821 5.659 -2.231 1.00 98.44 104 CYS A CA 1
ATOM 793 C C . CYS A 1 104 ? -6.026 6.253 -3.399 1.00 98.44 104 CYS A C 1
ATOM 795 O O . CYS A 1 104 ? -6.600 6.796 -4.339 1.00 98.44 104 CYS A O 1
ATOM 797 N N . GLU A 1 105 ? -4.706 6.090 -3.368 1.00 98.25 105 GLU A N 1
ATOM 798 C CA . GLU A 1 105 ? -3.790 6.478 -4.443 1.00 98.25 105 GLU A CA 1
ATOM 799 C C . GLU A 1 105 ? -2.954 5.261 -4.836 1.00 98.25 105 GLU A C 1
ATOM 801 O O . GLU A 1 105 ? -2.292 4.661 -3.992 1.00 98.25 105 GLU A O 1
ATOM 806 N N . LEU A 1 106 ? -2.986 4.884 -6.114 1.00 97.94 106 LEU A N 1
ATOM 807 C CA . LEU A 1 106 ? -2.165 3.800 -6.648 1.00 97.94 106 LEU A CA 1
ATOM 808 C C . LEU A 1 106 ? -1.079 4.404 -7.540 1.00 97.94 106 LEU A C 1
ATOM 810 O O . LEU A 1 106 ? -1.342 4.811 -8.670 1.00 97.94 106 LEU A O 1
ATOM 814 N N . VAL A 1 107 ? 0.134 4.494 -7.005 1.00 97.81 107 VAL A N 1
ATOM 815 C CA . VAL A 1 107 ? 1.269 5.176 -7.632 1.00 97.81 107 VAL A CA 1
ATOM 816 C C . VAL A 1 107 ? 2.086 4.175 -8.438 1.00 97.81 107 VAL A C 1
ATOM 818 O O . VAL A 1 107 ? 2.560 3.187 -7.883 1.00 97.81 107 VAL A O 1
ATOM 821 N N . ASN A 1 108 ? 2.279 4.435 -9.733 1.00 95.31 108 ASN A N 1
ATOM 822 C CA . ASN A 1 108 ? 3.183 3.649 -10.573 1.00 95.31 108 ASN A CA 1
ATOM 823 C C . ASN A 1 108 ? 4.633 4.090 -10.340 1.00 95.31 108 ASN A C 1
ATOM 825 O O . ASN A 1 108 ? 5.007 5.203 -10.703 1.00 95.31 108 ASN A O 1
ATOM 829 N N . LEU A 1 109 ? 5.456 3.207 -9.777 1.00 95.50 109 LEU A N 1
ATOM 830 C CA . LEU A 1 109 ? 6.857 3.500 -9.480 1.00 95.50 109 LEU A CA 1
ATOM 831 C C . LEU A 1 109 ? 7.712 3.595 -10.739 1.00 95.50 109 LEU A C 1
ATOM 833 O O . LEU A 1 109 ? 8.627 4.410 -10.795 1.00 95.50 109 LEU A O 1
ATOM 837 N N . LYS A 1 110 ? 7.391 2.810 -11.770 1.00 94.94 110 LYS A N 1
ATOM 838 C CA . LYS A 1 110 ? 8.090 2.850 -13.057 1.00 94.94 110 LYS A CA 1
ATOM 839 C C . LYS A 1 110 ? 7.919 4.210 -13.734 1.00 94.94 110 LYS A C 1
ATOM 841 O O . LYS A 1 110 ? 8.854 4.726 -14.341 1.00 94.94 110 LYS A O 1
ATOM 846 N N . ALA A 1 111 ? 6.748 4.832 -13.594 1.00 92.94 111 ALA A N 1
ATOM 847 C CA . ALA A 1 111 ? 6.482 6.164 -14.138 1.00 92.94 111 ALA A CA 1
ATOM 848 C C . ALA A 1 111 ? 7.342 7.265 -13.485 1.00 92.94 111 ALA A C 1
ATOM 850 O O . ALA A 1 111 ? 7.660 8.249 -14.146 1.00 92.94 111 ALA A O 1
ATOM 851 N N . LEU A 1 112 ? 7.766 7.075 -12.229 1.00 94.06 112 LEU A N 1
ATOM 852 C CA . LEU A 1 112 ? 8.605 8.023 -11.482 1.00 94.06 112 LEU A CA 1
ATOM 853 C C . LEU A 1 112 ? 10.093 7.978 -11.877 1.00 94.06 112 LEU A C 1
ATOM 855 O O . LEU A 1 112 ? 10.887 8.749 -11.352 1.00 94.06 112 LEU A O 1
ATOM 859 N N . LEU A 1 113 ? 10.483 7.075 -12.782 1.00 94.38 113 LEU A N 1
ATOM 860 C CA . LEU A 1 113 ? 11.854 6.942 -13.292 1.00 94.38 113 LEU A CA 1
ATOM 861 C C . LEU A 1 113 ? 12.079 7.710 -14.607 1.00 94.38 113 LEU A C 1
ATOM 863 O O . LEU A 1 113 ? 13.023 7.421 -15.339 1.00 94.38 113 LEU A O 1
ATOM 867 N N . ASN A 1 114 ? 11.211 8.669 -14.928 1.00 91.44 114 ASN A N 1
ATOM 868 C CA . ASN A 1 114 ? 11.242 9.454 -16.166 1.00 91.44 114 ASN A CA 1
ATOM 869 C C . ASN A 1 114 ? 12.581 10.179 -16.409 1.00 91.44 114 ASN A C 1
ATOM 871 O O . ASN A 1 114 ? 12.977 10.347 -17.561 1.00 91.44 114 ASN A O 1
ATOM 875 N N . ASP A 1 115 ? 13.298 10.549 -15.346 1.00 94.50 115 ASP A N 1
ATOM 876 C CA . ASP A 1 115 ? 14.606 11.209 -15.442 1.00 94.50 115 ASP A CA 1
ATOM 877 C C . ASP A 1 115 ? 15.753 10.238 -15.786 1.00 94.50 115 ASP A C 1
ATOM 879 O O . ASP A 1 115 ? 16.869 10.668 -16.086 1.00 94.50 115 ASP A O 1
ATOM 883 N N . VAL A 1 116 ? 15.497 8.921 -15.786 1.00 94.62 116 VAL A N 1
ATOM 884 C CA . VAL A 1 116 ? 16.482 7.887 -16.142 1.00 94.62 116 VAL A CA 1
ATOM 885 C C . VAL A 1 116 ? 15.872 6.856 -17.114 1.00 94.62 116 VAL A C 1
ATOM 887 O O . VAL A 1 116 ? 15.587 5.716 -16.731 1.00 94.62 116 VAL A O 1
ATOM 890 N N . PRO A 1 117 ? 15.695 7.207 -18.408 1.00 91.50 117 PRO A N 1
ATOM 891 C CA . PRO A 1 117 ? 14.925 6.405 -19.370 1.00 91.50 117 PRO A CA 1
ATOM 892 C C . PRO A 1 117 ? 15.458 4.991 -19.637 1.00 91.50 117 PRO A C 1
ATOM 894 O O . PRO A 1 117 ? 14.703 4.113 -20.053 1.00 91.50 117 PRO A O 1
ATOM 897 N N . SER A 1 118 ? 16.759 4.757 -19.441 1.00 94.00 118 SER A N 1
ATOM 898 C CA . SER A 1 118 ? 17.355 3.418 -19.543 1.00 94.00 118 SER A CA 1
ATOM 899 C C . SER A 1 118 ? 16.814 2.497 -18.450 1.00 94.00 118 SER A C 1
ATOM 901 O O . SER A 1 118 ? 16.266 1.444 -18.755 1.00 94.00 118 SER A O 1
ATOM 903 N N . ILE A 1 119 ? 16.863 2.943 -17.193 1.00 92.81 119 ILE A N 1
ATOM 904 C CA . ILE A 1 119 ? 16.332 2.191 -16.050 1.00 92.81 119 ILE A CA 1
ATOM 905 C C . ILE A 1 119 ? 14.817 2.041 -16.178 1.00 92.81 119 ILE A C 1
ATOM 907 O O . ILE A 1 119 ? 14.289 0.954 -15.963 1.00 92.81 119 ILE A O 1
ATOM 911 N N . GLN A 1 120 ? 14.112 3.104 -16.574 1.00 93.81 120 GLN A N 1
ATOM 912 C CA . GLN A 1 120 ? 12.665 3.044 -16.755 1.00 93.81 120 GLN A CA 1
ATOM 913 C C . GLN A 1 120 ? 12.248 1.986 -17.778 1.00 93.81 120 GLN A C 1
ATOM 915 O O . GLN A 1 120 ? 11.249 1.313 -17.570 1.00 93.81 120 GLN A O 1
ATOM 920 N N . ARG A 1 121 ? 12.980 1.822 -18.883 1.00 93.00 121 ARG A N 1
ATOM 921 C CA . ARG A 1 121 ? 12.655 0.820 -19.908 1.00 93.00 121 ARG A CA 1
ATOM 922 C C . ARG A 1 121 ? 12.774 -0.604 -19.372 1.00 93.00 121 ARG A C 1
ATOM 924 O O . ARG A 1 121 ? 11.866 -1.404 -19.594 1.00 93.00 121 ARG A O 1
ATOM 931 N N . ASP A 1 122 ? 13.857 -0.869 -18.651 1.00 94.56 122 ASP A N 1
ATOM 932 C CA . ASP A 1 122 ? 14.235 -2.210 -18.202 1.00 94.56 122 ASP A CA 1
ATOM 933 C C . ASP A 1 122 ? 13.552 -2.610 -16.880 1.00 94.56 122 ASP A C 1
ATOM 935 O O . ASP A 1 122 ? 13.488 -3.790 -16.535 1.00 94.56 122 ASP A O 1
ATOM 939 N N . ALA A 1 123 ? 13.002 -1.644 -16.137 1.00 93.62 123 ALA A N 1
ATOM 940 C CA . ALA A 1 123 ? 12.274 -1.902 -14.903 1.00 93.62 123 ALA A CA 1
ATOM 941 C C . ALA A 1 123 ? 10.973 -2.685 -15.152 1.00 93.62 123 ALA A C 1
ATOM 943 O O . ALA A 1 123 ? 10.185 -2.384 -16.056 1.00 93.62 123 ALA A O 1
ATOM 944 N N . SER A 1 124 ? 10.707 -3.664 -14.287 1.00 92.94 124 SER A N 1
ATOM 945 C CA . SER A 1 124 ? 9.398 -4.320 -14.217 1.00 92.94 124 SER A CA 1
ATOM 946 C C . SER A 1 124 ? 8.332 -3.354 -1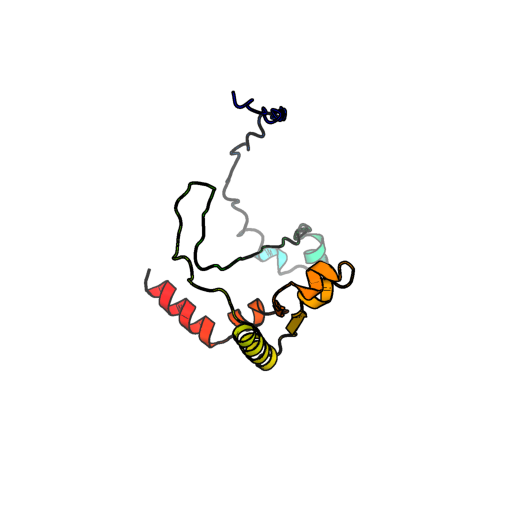3.693 1.00 92.94 124 SER A C 1
ATOM 948 O O . SER A 1 124 ? 8.641 -2.375 -13.013 1.00 92.94 124 SER A O 1
ATOM 950 N N . GLU A 1 125 ? 7.069 -3.615 -14.025 1.00 92.62 125 GLU A N 1
ATOM 951 C CA . GLU A 1 125 ? 5.954 -2.817 -13.516 1.00 92.62 125 GLU A CA 1
ATOM 952 C C . GLU A 1 125 ? 5.838 -2.983 -11.994 1.00 92.62 125 GLU A C 1
ATOM 954 O O . GLU A 1 125 ? 5.825 -4.103 -11.484 1.00 92.62 125 GLU A O 1
ATOM 959 N N . ALA A 1 126 ? 5.746 -1.870 -11.269 1.00 94.56 126 ALA A N 1
ATOM 960 C CA . ALA A 1 126 ? 5.638 -1.862 -9.815 1.00 94.56 126 ALA A CA 1
ATOM 961 C C . ALA A 1 126 ? 4.745 -0.707 -9.358 1.00 94.56 126 ALA A C 1
ATOM 963 O O . ALA A 1 126 ? 4.857 0.413 -9.866 1.00 94.56 126 ALA A O 1
ATOM 964 N N . LYS A 1 127 ? 3.867 -0.968 -8.386 1.00 97.19 127 LYS A N 1
ATOM 965 C CA . LYS A 1 127 ? 2.938 0.031 -7.848 1.00 97.19 127 LYS A CA 1
ATOM 966 C C . LYS A 1 127 ? 2.974 0.064 -6.320 1.00 97.19 127 LYS A C 1
ATOM 968 O O . LYS A 1 127 ? 3.210 -0.957 -5.684 1.00 97.19 127 LYS A O 1
ATOM 973 N N . ILE A 1 128 ? 2.694 1.231 -5.742 1.00 97.62 128 ILE A N 1
ATOM 974 C CA . ILE A 1 128 ? 2.424 1.408 -4.307 1.00 97.62 128 ILE A CA 1
ATOM 975 C C . ILE A 1 128 ? 0.980 1.853 -4.142 1.00 97.62 128 ILE A C 1
ATOM 977 O O . ILE A 1 128 ? 0.544 2.799 -4.796 1.00 97.62 128 ILE A O 1
ATOM 981 N N . LEU A 1 129 ? 0.253 1.194 -3.242 1.00 98.25 129 LEU A N 1
ATOM 982 C CA . LEU A 1 129 ? -1.065 1.635 -2.806 1.00 98.25 129 LE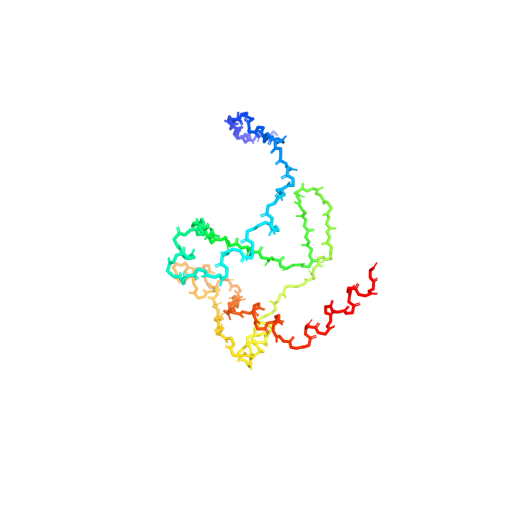U A CA 1
ATOM 983 C C . LEU A 1 129 ? -0.941 2.436 -1.506 1.00 98.25 129 LEU A C 1
ATOM 985 O O . LEU A 1 129 ? -0.462 1.927 -0.496 1.00 98.25 129 LEU A O 1
ATOM 989 N N . ILE A 1 130 ? -1.428 3.672 -1.521 1.00 98.19 130 ILE A N 1
ATOM 990 C CA . ILE A 1 130 ? -1.576 4.527 -0.346 1.00 98.19 130 ILE A CA 1
ATOM 991 C C . ILE A 1 130 ? -3.067 4.612 -0.030 1.00 98.19 130 ILE A C 1
ATOM 993 O O . ILE A 1 130 ? -3.849 5.093 -0.847 1.00 98.19 130 ILE A O 1
ATOM 997 N N . VAL A 1 131 ? -3.465 4.171 1.162 1.00 97.94 131 VAL A N 1
ATOM 998 C CA . VAL A 1 131 ? -4.854 4.253 1.634 1.00 97.94 131 VAL A CA 1
ATOM 999 C C . VAL A 1 131 ? -4.929 5.225 2.802 1.00 97.94 131 VAL A C 1
ATOM 1001 O O . VAL A 1 131 ? -4.388 4.976 3.881 1.00 97.94 131 VAL A O 1
ATOM 1004 N N . ARG A 1 132 ? -5.616 6.350 2.610 1.00 97.56 132 ARG A N 1
ATOM 1005 C CA . ARG A 1 132 ? -5.795 7.355 3.661 1.00 97.56 132 ARG A CA 1
ATOM 1006 C C . ARG A 1 132 ? -6.932 6.941 4.589 1.00 97.56 132 ARG A C 1
ATOM 1008 O O . ARG A 1 132 ? -7.956 6.428 4.144 1.00 97.56 132 ARG A O 1
ATOM 1015 N N . ASN A 1 133 ? -6.754 7.192 5.888 1.00 94.62 133 ASN A N 1
ATOM 1016 C CA . ASN A 1 133 ? -7.733 6.866 6.933 1.00 94.62 133 ASN A CA 1
ATOM 1017 C C . ASN A 1 133 ? -8.035 5.355 7.091 1.00 94.62 133 ASN A C 1
ATOM 1019 O O . ASN A 1 133 ? -9.051 4.991 7.680 1.00 94.62 133 ASN A O 1
ATOM 1023 N N . ALA A 1 134 ? -7.157 4.473 6.592 1.00 93.56 134 ALA A N 1
ATOM 1024 C CA . ALA A 1 134 ? -7.387 3.025 6.565 1.00 93.56 134 ALA A CA 1
ATOM 1025 C C . ALA A 1 134 ? -7.640 2.428 7.958 1.00 93.56 134 ALA A C 1
ATOM 1027 O O . ALA A 1 134 ? -8.618 1.714 8.152 1.00 93.56 134 ALA A O 1
ATOM 1028 N N . ILE A 1 135 ? -6.800 2.768 8.943 1.00 90.88 135 ILE A N 1
ATOM 1029 C CA . ILE A 1 135 ? -6.898 2.221 10.305 1.00 90.88 135 ILE A CA 1
ATOM 1030 C C . ILE A 1 135 ? -8.235 2.570 10.960 1.00 90.88 135 ILE A C 1
ATOM 1032 O O . ILE A 1 135 ? -8.872 1.694 11.533 1.00 90.88 135 ILE A O 1
ATOM 1036 N N . ASN A 1 136 ? -8.705 3.812 10.827 1.00 90.62 136 ASN A N 1
ATOM 1037 C CA . ASN A 1 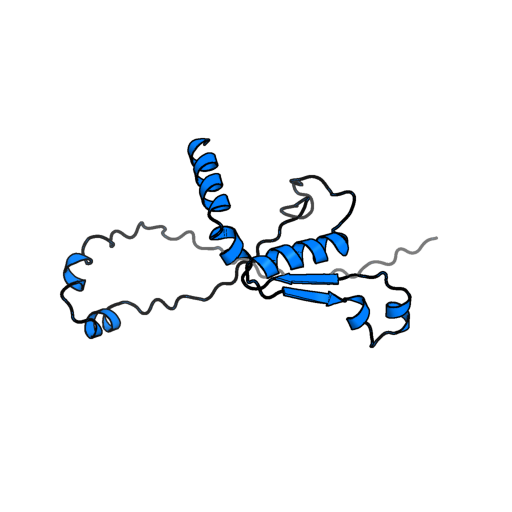136 ? -9.995 4.213 11.392 1.00 90.62 136 ASN A CA 1
ATOM 1038 C C . ASN A 1 136 ? -11.150 3.432 10.763 1.00 90.62 136 ASN A C 1
ATOM 1040 O O . ASN A 1 136 ? -12.085 3.058 11.462 1.00 90.62 136 ASN A O 1
ATOM 1044 N N . VAL A 1 137 ? -11.087 3.169 9.458 1.00 91.25 137 VAL A N 1
ATOM 1045 C CA . VAL A 1 137 ? -12.097 2.367 8.760 1.00 91.25 137 VAL A CA 1
ATOM 1046 C C . VAL A 1 137 ? -12.023 0.892 9.154 1.00 91.25 137 VAL A C 1
ATOM 1048 O O . VAL A 1 137 ? -13.059 0.249 9.268 1.00 91.25 137 VAL A O 1
ATOM 1051 N N . MET A 1 138 ? -10.826 0.351 9.389 1.00 86.69 138 MET A N 1
ATOM 1052 C CA . MET A 1 138 ? -10.654 -1.029 9.846 1.00 86.69 138 MET A CA 1
ATOM 1053 C C . MET A 1 138 ? -11.158 -1.198 11.282 1.00 86.69 138 MET A C 1
ATOM 1055 O O . MET A 1 138 ? -12.010 -2.035 11.534 1.00 86.69 138 MET A O 1
ATOM 1059 N N . VAL A 1 139 ? -10.707 -0.374 12.226 1.00 86.12 139 VAL A N 1
ATOM 1060 C CA . VAL A 1 139 ? -11.056 -0.531 13.650 1.00 86.12 139 VAL A CA 1
ATOM 1061 C C . VAL A 1 139 ? -12.528 -0.204 13.936 1.00 86.12 139 VAL A C 1
ATOM 1063 O O . VAL A 1 139 ? -13.123 -0.787 14.839 1.00 86.12 139 VAL A O 1
ATOM 1066 N N . ASN A 1 140 ? -13.147 0.693 13.161 1.00 78.19 140 ASN A N 1
ATOM 1067 C CA . ASN A 1 140 ? -14.578 0.985 13.289 1.00 78.19 140 ASN A CA 1
ATOM 1068 C C . ASN A 1 140 ? -15.477 0.022 12.500 1.00 78.19 140 ASN A C 1
ATOM 1070 O O . ASN A 1 140 ? -16.696 0.177 12.544 1.00 78.19 140 ASN A O 1
ATOM 1074 N N . ASP A 1 141 ? -14.909 -0.960 11.798 1.00 69.44 141 ASP A N 1
ATOM 1075 C CA . ASP A 1 141 ? -15.680 -2.039 11.190 1.00 69.44 141 ASP A CA 1
ATOM 1076 C C . ASP A 1 141 ? -16.246 -2.913 12.322 1.00 69.44 141 ASP A C 1
ATOM 1078 O O . ASP A 1 141 ? -15.495 -3.525 13.084 1.00 69.44 141 ASP A O 1
ATOM 1082 N N . GLU A 1 142 ? -17.574 -2.959 12.466 1.00 63.97 142 GLU A N 1
ATOM 1083 C CA . GLU A 1 142 ? -18.270 -3.716 13.523 1.00 63.97 142 GLU A CA 1
ATOM 1084 C C . GLU A 1 142 ? -17.822 -5.190 13.586 1.00 63.97 142 GLU A C 1
ATOM 1086 O O . GLU A 1 142 ? -17.811 -5.801 14.653 1.00 63.97 142 GLU A O 1
ATOM 1091 N N . LYS A 1 143 ? -17.349 -5.752 12.465 1.00 60.06 143 LYS A N 1
ATOM 1092 C CA . LYS A 1 143 ? -16.802 -7.115 12.414 1.00 60.06 143 LYS A CA 1
ATOM 1093 C C . LYS A 1 143 ? -15.468 -7.275 13.152 1.00 60.06 143 LYS A C 1
ATOM 1095 O O . LYS A 1 143 ? -15.224 -8.334 13.722 1.00 60.06 143 LYS A O 1
ATOM 1100 N N . LEU A 1 144 ? -14.615 -6.247 13.162 1.00 56.81 144 LEU A N 1
ATOM 1101 C CA . LEU A 1 144 ? -13.341 -6.256 13.894 1.00 56.81 144 LEU A CA 1
ATOM 1102 C C . LEU A 1 144 ? -13.551 -6.043 15.398 1.00 56.81 144 LEU A C 1
ATOM 1104 O O . LEU A 1 144 ? -12.822 -6.622 16.203 1.00 56.81 144 LEU A O 1
ATOM 1108 N N . LYS A 1 145 ? -14.591 -5.294 15.786 1.00 53.62 145 LYS A N 1
ATOM 1109 C CA . LYS A 1 145 ? -14.983 -5.151 17.197 1.00 53.62 145 LYS A CA 1
ATOM 1110 C C . LYS A 1 145 ? -15.370 -6.500 17.804 1.00 53.62 145 LYS A C 1
ATOM 1112 O O . LYS A 1 145 ? -14.905 -6.813 18.895 1.00 53.62 145 LYS A O 1
ATOM 1117 N N . GLN A 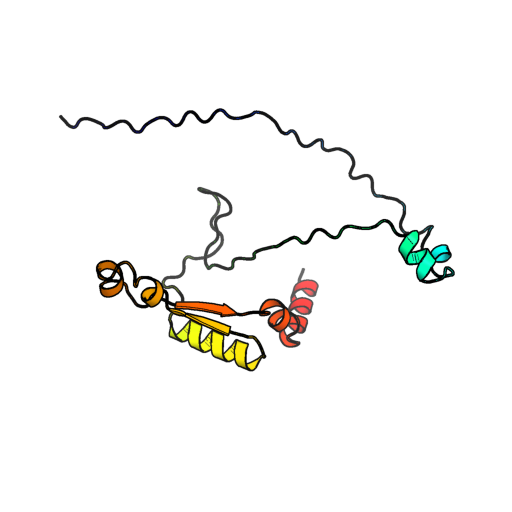1 146 ? -16.125 -7.322 17.073 1.00 54.31 146 GLN A N 1
ATOM 1118 C CA . GLN A 1 146 ? -16.544 -8.649 17.537 1.00 54.31 146 GLN A CA 1
ATOM 1119 C C . GLN A 1 146 ? -15.349 -9.599 17.771 1.00 54.31 146 GLN A C 1
ATOM 1121 O O . GLN A 1 146 ? -15.277 -10.229 18.817 1.00 54.31 146 GLN A O 1
ATOM 1126 N N . GLN A 1 147 ? -14.360 -9.626 16.865 1.00 54.84 147 GLN A N 1
ATOM 1127 C CA . GLN A 1 147 ? -13.177 -10.501 16.987 1.00 54.84 147 GLN A CA 1
ATOM 1128 C C . GLN A 1 147 ? -12.235 -10.123 18.143 1.00 54.84 147 GLN A C 1
ATOM 1130 O O . GLN A 1 147 ? -11.529 -10.980 18.664 1.00 54.84 147 GLN A O 1
ATOM 1135 N N . SER A 1 148 ? -12.204 -8.851 18.557 1.00 53.94 148 SER A N 1
ATOM 1136 C CA . SER A 1 148 ? -11.376 -8.414 19.691 1.00 53.94 148 SER A CA 1
ATOM 1137 C C . SER A 1 148 ? -11.901 -8.873 21.058 1.00 53.94 148 SER A C 1
ATOM 1139 O O . SER A 1 148 ? -11.113 -8.993 21.994 1.00 53.94 148 SER A O 1
ATOM 1141 N N . VAL A 1 149 ? -13.203 -9.161 21.164 1.00 54.84 149 VAL A N 1
ATOM 1142 C CA . VAL A 1 149 ? -13.824 -9.693 22.388 1.00 54.84 149 VAL A CA 1
ATOM 1143 C C . VAL A 1 149 ? -13.452 -11.167 22.564 1.00 54.84 149 VAL A C 1
ATOM 1145 O O . VAL A 1 149 ? -13.021 -11.568 23.639 1.00 54.84 149 VAL A O 1
ATOM 1148 N N . ASP A 1 150 ? -13.474 -11.940 21.477 1.00 47.75 150 ASP A N 1
ATOM 1149 C CA . ASP A 1 150 ? -13.215 -13.384 21.519 1.00 47.75 150 ASP A CA 1
ATOM 1150 C C . ASP A 1 150 ? -11.762 -13.741 21.903 1.00 47.75 150 ASP A C 1
ATOM 1152 O O . ASP A 1 150 ? -11.517 -14.785 22.501 1.00 47.75 150 ASP A O 1
ATOM 1156 N N . VAL A 1 151 ? -10.780 -12.885 21.586 1.00 54.91 151 VAL A N 1
ATOM 1157 C CA . VAL A 1 151 ? -9.364 -13.106 21.958 1.00 54.91 151 VAL A CA 1
ATOM 1158 C C . VAL A 1 151 ? -9.092 -12.726 23.417 1.00 54.91 151 VAL A C 1
ATOM 1160 O O . VAL A 1 151 ? -8.233 -13.330 24.055 1.00 54.91 151 VAL A O 1
ATOM 1163 N N . ALA A 1 152 ? -9.813 -11.738 23.954 1.00 50.50 152 ALA A N 1
ATOM 1164 C CA . ALA A 1 152 ? -9.668 -11.310 25.343 1.00 50.50 152 ALA A CA 1
ATOM 1165 C C . ALA A 1 152 ? -10.265 -12.323 26.334 1.00 50.50 152 ALA A C 1
ATOM 1167 O O . ALA A 1 152 ? -9.754 -12.442 27.442 1.00 50.50 152 ALA A O 1
ATOM 1168 N N . ASP A 1 153 ? -11.288 -13.075 25.917 1.00 48.62 153 ASP A N 1
ATOM 1169 C CA . ASP A 1 153 ? -11.916 -14.133 26.722 1.00 48.62 153 ASP A CA 1
ATOM 1170 C C . ASP A 1 153 ? -11.195 -15.497 26.612 1.00 48.62 153 ASP A C 1
ATOM 1172 O O . ASP A 1 153 ? -11.527 -16.441 27.330 1.00 48.62 153 ASP A O 1
ATOM 1176 N N . ALA A 1 154 ? -10.204 -15.614 25.720 1.00 46.00 154 ALA A N 1
ATOM 1177 C CA . ALA A 1 154 ? -9.420 -16.831 25.485 1.00 46.00 154 ALA A CA 1
ATOM 1178 C C . ALA A 1 154 ? -8.009 -16.813 26.121 1.00 46.00 154 ALA A C 1
ATOM 1180 O O . ALA A 1 154 ? -7.250 -17.768 25.930 1.00 46.00 154 ALA A O 1
ATOM 1181 N N . LEU A 1 155 ? -7.655 -15.752 26.860 1.00 40.50 155 LEU A N 1
ATOM 1182 C CA . LEU A 1 155 ? -6.404 -15.589 27.621 1.00 40.50 155 LEU A CA 1
ATOM 1183 C C . LEU A 1 155 ? -6.679 -15.534 29.128 1.00 40.50 155 LEU A C 1
ATOM 1185 O O . LEU A 1 155 ? -5.828 -16.061 29.881 1.00 40.50 155 LEU A O 1
#

Foldseek 3Di:
DDDDDDDDDPPDDDDDDPDDPPDDPPVPPPDPPCPVVLVPDDPVVNVVPDPPPPPPDDDDDDDDDQWDAPDVPHDIDGDHDPDDDDPVNLVVVQVVLVVLVWDKDKAWPLVVCVVPVVCSVPDDTDIDMDTPPRVVSVCPPVVVVVVVVVVVVVD